Protein AF-Q6X0N5-F1 (afdb_monomer)

Solvent-accessible surface area (backbone atoms only — not comparable to full-atom values): 4739 Å² total; per-residue (Å²): 133,83,85,78,72,78,86,79,80,76,86,75,65,91,71,85,51,62,69,59,48,62,65,51,71,80,50,77,81,76,76,78,68,79,78,73,68,93,72,68,69,95,65,51,73,67,58,60,56,68,69,34,71,90,74,53,66,66,77,79,69,62,74,89,126

Radius of gyration: 28.32 Å; Cα contacts (8 Å, |Δi|>4): 4; chains: 1; bounding box: 56×43×68 Å

Structure (mmCIF, N/CA/C/O backbone):
data_AF-Q6X0N5-F1
#
_entry.id   AF-Q6X0N5-F1
#
loop_
_atom_site.group_PDB
_atom_site.id
_atom_site.type_symbol
_atom_site.label_atom_id
_atom_site.label_alt_id
_atom_site.label_comp_id
_atom_site.label_asym_id
_atom_site.label_entity_id
_atom_site.label_seq_id
_atom_site.pdbx_PDB_ins_code
_atom_site.Cartn_x
_atom_site.Cartn_y
_atom_site.Cartn_z
_atom_site.occupancy
_atom_site.B_iso_or_equiv
_atom_site.auth_seq_id
_atom_site.auth_comp_id
_atom_site.auth_asym_id
_atom_site.auth_atom_id
_atom_site.pdbx_PDB_model_num
ATOM 1 N N . ARG A 1 1 ? 27.921 -27.217 -1.958 1.00 54.16 1 ARG A N 1
ATOM 2 C CA . ARG A 1 1 ? 27.267 -26.433 -3.034 1.00 54.16 1 ARG A CA 1
ATOM 3 C C . ARG A 1 1 ? 27.398 -27.268 -4.298 1.00 54.16 1 ARG A C 1
ATOM 5 O O . ARG A 1 1 ? 28.527 -27.517 -4.683 1.00 54.16 1 ARG A O 1
ATOM 12 N N . LYS A 1 2 ? 26.295 -27.820 -4.818 1.00 63.94 2 LYS A N 1
ATOM 13 C CA . LYS A 1 2 ? 26.311 -28.709 -5.991 1.00 63.94 2 LYS A CA 1
ATOM 14 C C . LYS A 1 2 ? 26.614 -27.879 -7.240 1.00 63.94 2 LYS A C 1
ATOM 16 O O . LYS A 1 2 ? 25.841 -26.973 -7.524 1.00 63.94 2 LYS A O 1
ATOM 21 N N . ASP A 1 3 ? 27.760 -28.138 -7.862 1.00 77.12 3 ASP A N 1
ATOM 22 C CA . ASP A 1 3 ? 28.158 -28.101 -9.286 1.00 77.12 3 ASP A CA 1
ATOM 23 C C . ASP A 1 3 ? 27.404 -27.191 -10.271 1.00 77.12 3 ASP A C 1
ATOM 25 O O . ASP A 1 3 ? 27.271 -27.508 -11.454 1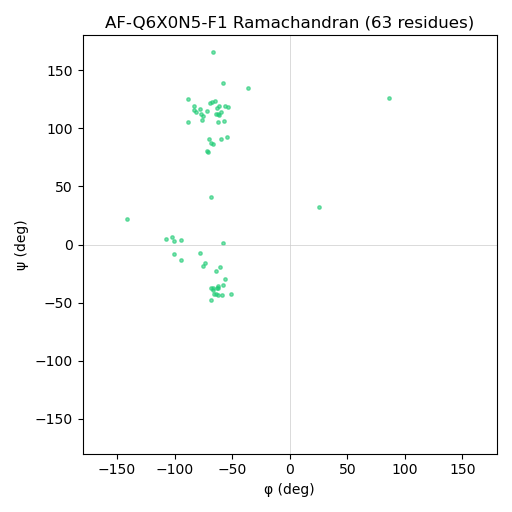.00 77.12 3 ASP A O 1
ATOM 29 N N . TYR A 1 4 ? 26.907 -26.047 -9.812 1.00 80.62 4 TYR A N 1
ATOM 30 C CA . TYR A 1 4 ? 26.186 -25.114 -10.659 1.00 80.62 4 TYR A CA 1
ATOM 31 C C . TYR A 1 4 ? 27.124 -24.565 -11.737 1.00 80.62 4 TYR A C 1
ATOM 33 O O . TYR A 1 4 ? 28.056 -23.813 -11.445 1.00 80.62 4 TYR A O 1
ATOM 41 N N . LYS A 1 5 ? 26.864 -24.936 -12.993 1.00 80.25 5 LYS A N 1
ATOM 42 C CA . LYS A 1 5 ? 27.447 -24.277 -14.159 1.00 80.25 5 LYS A CA 1
ATOM 43 C C . LYS A 1 5 ? 26.551 -23.117 -14.559 1.00 80.25 5 LYS A C 1
ATOM 45 O O . LYS A 1 5 ? 25.360 -23.310 -14.799 1.00 80.25 5 LYS A O 1
ATOM 50 N N . LEU A 1 6 ? 27.148 -21.928 -14.645 1.00 79.19 6 LEU A N 1
ATOM 51 C CA . LEU A 1 6 ? 26.467 -20.759 -15.183 1.00 79.19 6 LEU A CA 1
ATOM 52 C C .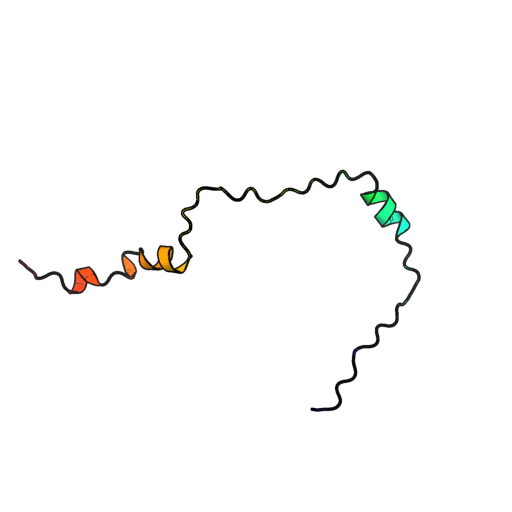 LEU A 1 6 ? 26.001 -21.053 -16.618 1.00 79.19 6 LEU A C 1
ATOM 54 O O . LEU A 1 6 ? 26.760 -21.652 -17.389 1.00 79.19 6 LEU A O 1
ATOM 58 N N . PRO A 1 7 ? 24.786 -20.625 -16.991 1.00 78.56 7 PRO A N 1
ATOM 59 C CA . PRO A 1 7 ? 24.325 -20.715 -18.364 1.00 78.56 7 PRO A CA 1
ATOM 60 C C . PRO A 1 7 ? 25.249 -19.886 -19.260 1.00 78.56 7 PRO A C 1
ATOM 62 O O . PRO A 1 7 ? 25.409 -18.680 -19.078 1.00 78.56 7 PRO A O 1
ATOM 65 N N . VAL A 1 8 ? 25.884 -20.557 -20.219 1.00 77.69 8 VAL A N 1
ATOM 66 C CA . VAL A 1 8 ? 26.656 -19.908 -21.279 1.00 77.69 8 VAL A CA 1
ATOM 67 C C . VAL A 1 8 ? 25.679 -19.619 -22.407 1.00 77.69 8 VAL A C 1
ATOM 69 O O . VAL A 1 8 ? 25.249 -20.530 -23.113 1.00 77.69 8 VAL A O 1
ATOM 72 N N . PHE A 1 9 ? 25.299 -18.353 -22.549 1.00 73.88 9 PHE A N 1
ATOM 73 C CA . PHE A 1 9 ? 24.473 -17.917 -23.664 1.00 73.88 9 PHE A CA 1
ATOM 74 C C . PHE A 1 9 ? 25.350 -17.791 -24.898 1.00 73.88 9 PHE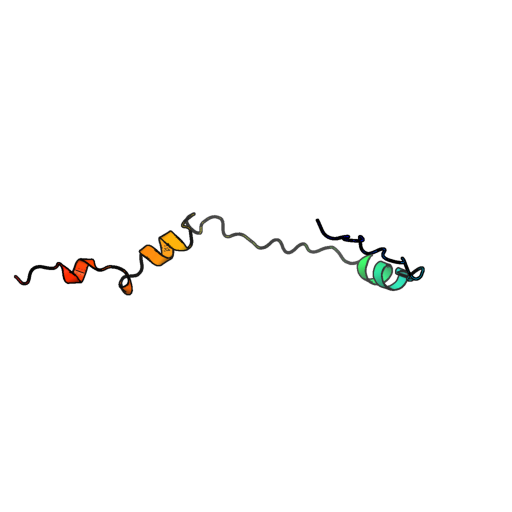 A C 1
ATOM 76 O O . PHE A 1 9 ? 26.290 -16.999 -24.952 1.00 73.88 9 PHE A O 1
ATOM 83 N N . GLN A 1 10 ? 25.046 -18.607 -25.891 1.00 68.50 10 GLN A N 1
ATOM 84 C CA . GLN A 1 10 ? 25.645 -18.492 -27.200 1.00 68.50 10 GLN A CA 1
ATOM 85 C C . GLN A 1 10 ? 24.935 -17.303 -27.872 1.00 68.50 10 GLN A C 1
ATOM 87 O O . GLN A 1 10 ? 23.714 -17.324 -28.048 1.00 68.50 10 GLN A O 1
ATOM 92 N N . LYS A 1 11 ? 25.666 -16.200 -28.104 1.00 64.88 11 LYS A N 1
ATOM 93 C CA . LYS A 1 11 ? 25.142 -14.998 -28.774 1.00 64.88 11 LYS A CA 1
ATOM 94 C C . LYS A 1 11 ? 24.948 -15.351 -30.247 1.00 64.88 11 LYS A C 1
ATOM 96 O O . LYS A 1 11 ? 25.823 -15.122 -31.077 1.00 64.88 11 LYS A O 1
ATOM 101 N N . ASN A 1 12 ? 23.848 -16.032 -30.527 1.00 62.12 12 ASN A N 1
ATOM 102 C CA . ASN A 1 12 ? 23.571 -16.598 -31.832 1.00 62.12 12 ASN A CA 1
ATOM 103 C C . ASN A 1 12 ? 23.022 -15.504 -32.736 1.00 62.12 12 ASN A C 1
ATOM 105 O O . ASN A 1 12 ? 21.916 -15.021 -32.515 1.00 62.12 12 ASN A O 1
ATOM 109 N N . GLY A 1 13 ? 23.804 -15.176 -33.760 1.00 59.72 13 GLY A N 1
ATOM 110 C CA . GLY A 1 13 ? 23.390 -14.353 -34.886 1.00 59.72 13 GLY A CA 1
ATOM 111 C C . GLY A 1 13 ? 23.556 -12.863 -34.630 1.00 59.72 13 GLY A C 1
ATOM 112 O O . GLY A 1 13 ? 23.027 -12.309 -33.666 1.00 59.72 13 GLY A O 1
ATOM 113 N N . GLU A 1 14 ? 24.266 -12.202 -35.539 1.00 62.44 14 GLU A N 1
ATOM 114 C CA . GLU A 1 14 ? 24.025 -10.792 -35.829 1.00 62.44 14 GLU A CA 1
ATOM 115 C C . GLU A 1 14 ? 22.540 -10.663 -36.186 1.00 62.44 14 GLU A C 1
ATOM 117 O O . GLU A 1 14 ? 22.110 -10.951 -37.299 1.00 62.44 14 GLU A O 1
ATOM 122 N N . THR A 1 15 ? 21.723 -10.367 -35.180 1.00 67.12 15 THR A N 1
ATOM 123 C CA . THR A 1 15 ? 20.305 -10.101 -35.376 1.00 67.12 15 THR A CA 1
ATOM 124 C C . THR A 1 15 ? 20.246 -8.706 -35.971 1.00 67.12 15 THR A C 1
ATOM 126 O O . THR A 1 15 ? 20.620 -7.752 -35.290 1.00 67.12 15 THR A O 1
ATOM 129 N N . ASN A 1 16 ? 19.865 -8.601 -37.247 1.00 74.38 16 ASN A N 1
ATOM 130 C CA . ASN A 1 16 ? 19.639 -7.310 -37.881 1.00 74.38 16 ASN A CA 1
ATOM 131 C C . ASN A 1 16 ? 18.503 -6.613 -37.115 1.00 74.38 16 ASN A C 1
ATOM 133 O O . ASN A 1 16 ? 17.371 -7.093 -37.085 1.00 74.38 16 ASN A O 1
ATOM 137 N N . LEU A 1 17 ? 18.862 -5.539 -36.420 1.00 79.69 17 LEU A N 1
ATOM 138 C CA . LEU A 1 17 ? 17.969 -4.708 -35.620 1.00 79.69 17 LEU A CA 1
ATOM 139 C C . LEU A 1 17 ? 17.619 -3.414 -36.365 1.00 79.69 17 LEU A C 1
ATOM 141 O O . LEU A 1 17 ? 16.955 -2.564 -35.783 1.00 79.69 17 LEU A O 1
ATOM 145 N N . ASP A 1 18 ? 18.029 -3.273 -37.628 1.00 83.56 18 ASP A N 1
ATOM 146 C CA . ASP A 1 18 ? 17.900 -2.042 -38.410 1.00 83.56 18 ASP A CA 1
ATOM 147 C C . ASP A 1 18 ? 16.423 -1.676 -38.601 1.00 83.56 18 ASP A C 1
ATOM 149 O O . ASP A 1 18 ? 16.061 -0.509 -38.501 1.00 83.56 18 ASP A O 1
ATOM 153 N N . ASP A 1 19 ? 15.552 -2.673 -38.800 1.00 82.50 19 ASP A N 1
ATOM 154 C CA . ASP A 1 19 ? 14.103 -2.464 -38.919 1.00 82.50 19 ASP A CA 1
ATOM 155 C C . ASP A 1 19 ? 13.486 -1.971 -37.601 1.00 82.50 19 ASP A C 1
ATOM 157 O O . ASP A 1 19 ? 12.616 -1.103 -37.593 1.00 82.50 19 ASP A O 1
ATOM 161 N N . ILE A 1 20 ? 13.949 -2.507 -36.468 1.00 81.94 20 ILE A N 1
ATOM 162 C CA . ILE A 1 20 ? 13.500 -2.090 -35.134 1.00 81.94 20 ILE A CA 1
ATOM 163 C C . ILE A 1 20 ? 14.002 -0.669 -34.864 1.00 81.94 20 ILE A C 1
ATOM 165 O O . ILE A 1 20 ? 13.224 0.200 -34.480 1.00 81.94 20 ILE A O 1
ATOM 169 N N . GLU A 1 21 ? 15.279 -0.406 -35.127 1.00 81.31 21 GLU A N 1
ATOM 170 C CA . GLU A 1 21 ? 15.881 0.915 -34.981 1.00 81.31 21 GLU A CA 1
ATOM 171 C C . GLU A 1 21 ? 15.175 1.950 -35.865 1.00 81.31 21 GLU A C 1
ATOM 173 O O . GLU A 1 21 ? 14.835 3.021 -35.376 1.00 81.31 21 GLU A O 1
ATOM 178 N N . ALA A 1 22 ? 14.857 1.624 -37.121 1.00 84.69 22 ALA A N 1
ATOM 179 C CA . ALA A 1 22 ? 14.131 2.509 -38.030 1.00 84.69 22 ALA A CA 1
ATOM 180 C C . ALA A 1 22 ? 12.717 2.848 -37.531 1.00 84.69 22 ALA A C 1
ATOM 182 O O . ALA A 1 22 ? 12.282 3.988 -37.669 1.00 84.69 22 ALA A O 1
ATOM 183 N N . VAL A 1 23 ? 12.015 1.888 -36.920 1.00 82.19 23 VAL A N 1
ATOM 184 C CA . VAL A 1 23 ? 10.680 2.109 -36.340 1.00 82.19 23 VAL A CA 1
ATOM 185 C C . VAL A 1 23 ? 10.739 3.024 -35.113 1.00 82.19 23 VAL A C 1
ATOM 187 O O . VAL A 1 23 ? 9.846 3.849 -34.926 1.00 82.19 23 VAL A O 1
ATOM 190 N N . PHE A 1 24 ? 11.780 2.908 -34.282 1.00 79.19 24 PHE A N 1
ATOM 191 C CA . PHE A 1 24 ? 11.901 3.680 -33.039 1.00 79.19 24 PHE A CA 1
ATOM 192 C C . PHE A 1 24 ? 12.708 4.981 -33.172 1.00 79.19 24 PHE A C 1
ATOM 194 O O . PHE A 1 24 ? 12.634 5.823 -32.282 1.00 79.19 24 PHE A O 1
ATOM 201 N N . LYS A 1 25 ? 13.447 5.193 -34.265 1.00 80.56 25 LYS A N 1
ATOM 202 C CA . LYS A 1 25 ? 14.297 6.380 -34.465 1.00 80.56 25 LYS A CA 1
ATOM 203 C C . LYS A 1 25 ? 13.520 7.697 -34.487 1.00 80.56 25 LYS A C 1
ATOM 205 O O . LYS A 1 25 ? 14.019 8.698 -33.981 1.00 80.56 25 LYS A O 1
ATOM 210 N N . ASP A 1 26 ? 12.313 7.676 -35.045 1.00 77.12 26 ASP A N 1
ATOM 211 C CA . ASP A 1 26 ? 11.434 8.848 -35.137 1.00 77.12 26 ASP A CA 1
ATOM 212 C C . ASP A 1 26 ? 10.340 8.846 -34.052 1.00 77.12 26 ASP A C 1
ATOM 214 O O . ASP A 1 26 ? 9.479 9.726 -34.018 1.00 77.12 26 ASP A O 1
ATOM 218 N N . SER A 1 27 ? 10.353 7.854 -33.154 1.00 70.44 27 SER A N 1
ATOM 219 C CA . SER A 1 27 ? 9.451 7.796 -32.007 1.00 70.44 27 SER A CA 1
ATOM 220 C C . SER A 1 27 ? 9.939 8.788 -30.952 1.00 70.44 27 SER A C 1
ATOM 222 O O . SER A 1 27 ? 10.915 8.520 -30.252 1.00 70.44 27 SER A O 1
ATOM 224 N N . GLU A 1 28 ? 9.232 9.906 -30.780 1.00 68.50 28 GLU A N 1
ATOM 225 C CA . GLU A 1 28 ? 9.353 10.680 -29.547 1.00 68.50 28 GLU A CA 1
ATOM 226 C C . GLU A 1 28 ? 8.941 9.775 -28.386 1.00 68.50 28 GLU A C 1
ATOM 228 O O . GLU A 1 28 ? 7.799 9.320 -28.297 1.00 68.50 28 GLU A O 1
ATOM 233 N N . GLU A 1 29 ? 9.901 9.450 -27.521 1.00 66.25 29 GLU A N 1
ATOM 234 C CA . GLU A 1 29 ? 9.660 8.625 -26.351 1.00 66.25 29 GLU A CA 1
ATOM 235 C C . GLU A 1 29 ? 8.756 9.405 -25.386 1.00 66.25 29 GLU A C 1
ATOM 237 O O . GLU A 1 29 ? 9.206 10.141 -24.509 1.00 66.25 29 GLU A O 1
ATOM 242 N N . HIS A 1 30 ? 7.441 9.294 -25.578 1.00 63.75 30 HIS A N 1
ATOM 243 C CA . HIS A 1 30 ? 6.460 9.816 -24.644 1.00 63.75 30 HIS A CA 1
ATOM 244 C C . HIS A 1 30 ? 6.494 8.926 -23.403 1.00 63.75 30 HIS A C 1
ATOM 246 O O . HIS A 1 30 ? 5.674 8.021 -23.242 1.00 63.75 30 HIS A O 1
ATOM 252 N N . HIS A 1 31 ? 7.467 9.164 -22.519 1.00 62.12 31 HIS A N 1
ATOM 253 C CA . HIS A 1 31 ? 7.457 8.639 -21.160 1.00 62.12 31 HIS A CA 1
ATOM 254 C C . HIS A 1 31 ? 6.204 9.163 -20.472 1.00 62.12 31 HIS A C 1
ATOM 256 O O . HIS A 1 31 ? 6.199 10.242 -19.878 1.00 62.12 31 HIS A O 1
ATOM 262 N N . VAL A 1 32 ? 5.118 8.399 -20.559 1.00 63.03 32 VAL A N 1
ATOM 263 C CA . VAL A 1 32 ? 3.946 8.607 -19.722 1.00 63.03 32 VAL A CA 1
ATOM 264 C C . VAL A 1 32 ? 4.388 8.231 -18.317 1.00 63.03 32 VAL A C 1
ATOM 266 O O . VAL A 1 32 ? 4.320 7.077 -17.907 1.00 63.03 32 VAL A O 1
ATOM 269 N N . THR A 1 33 ? 4.942 9.197 -17.591 1.00 62.72 33 THR A N 1
ATOM 270 C CA . THR A 1 33 ? 5.204 9.009 -16.172 1.00 62.72 33 THR A CA 1
ATOM 271 C C . THR A 1 33 ? 3.845 8.933 -15.503 1.00 62.72 33 THR A C 1
ATOM 273 O O . THR A 1 33 ? 3.024 9.842 -15.648 1.00 62.72 33 THR A O 1
ATOM 276 N N . GLU A 1 34 ? 3.585 7.830 -14.808 1.00 66.31 34 GLU A N 1
ATOM 277 C CA . GLU A 1 34 ? 2.384 7.700 -13.998 1.00 66.31 34 GLU A CA 1
ATOM 278 C C . GLU A 1 34 ? 2.328 8.892 -13.042 1.00 66.31 34 GLU A C 1
ATOM 280 O O . GLU A 1 34 ? 3.244 9.131 -12.243 1.00 66.31 34 GLU A O 1
ATOM 285 N N . LYS A 1 35 ? 1.271 9.693 -1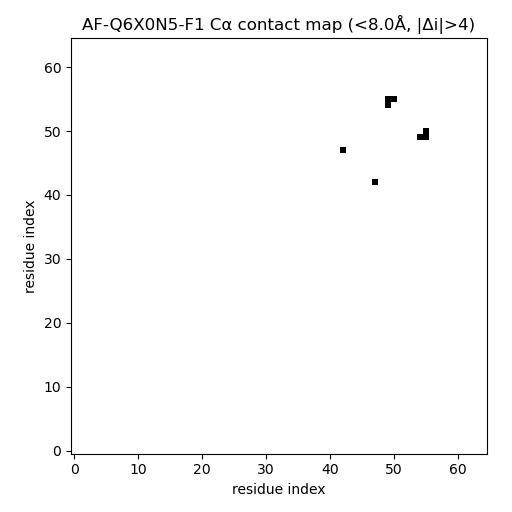3.182 1.00 67.00 35 LYS A N 1
ATOM 286 C CA . LYS A 1 35 ? 1.047 10.860 -12.346 1.00 67.00 35 LYS A CA 1
ATOM 287 C C . LYS A 1 35 ? 0.703 10.343 -10.955 1.00 67.00 35 LYS A C 1
ATOM 289 O O . LYS A 1 35 ? -0.455 10.075 -10.663 1.00 67.00 35 LYS A O 1
ATOM 294 N N . ASN A 1 36 ? 1.722 10.170 -10.119 1.00 61.91 36 ASN A N 1
ATOM 295 C CA . ASN A 1 36 ? 1.536 9.861 -8.712 1.00 61.91 36 ASN A CA 1
ATOM 296 C C . ASN A 1 36 ? 0.788 11.049 -8.106 1.00 61.91 36 ASN A C 1
ATOM 298 O O . ASN A 1 36 ? 1.339 12.145 -7.985 1.00 61.91 36 ASN A O 1
ATOM 302 N N . GLU A 1 37 ? -0.501 10.869 -7.826 1.00 62.19 37 GLU A N 1
ATOM 303 C CA . GLU A 1 37 ? -1.312 11.876 -7.157 1.00 62.19 37 GLU A CA 1
ATOM 304 C C . GLU A 1 37 ? -0.639 12.206 -5.820 1.00 62.19 37 GLU A C 1
ATOM 306 O O . GLU A 1 37 ? -0.657 11.414 -4.881 1.00 62.19 37 GLU A O 1
ATOM 311 N N . GLN A 1 38 ? -0.022 13.388 -5.747 1.00 57.91 38 GLN A N 1
ATOM 312 C CA . GLN A 1 38 ? 0.791 13.888 -4.629 1.00 57.91 38 GLN A CA 1
ATOM 313 C C . GLN A 1 38 ? 0.037 13.943 -3.277 1.00 57.91 38 GLN A C 1
ATOM 315 O O . GLN A 1 38 ? 0.582 14.413 -2.284 1.00 57.91 38 GLN A O 1
ATOM 320 N N . GLN A 1 39 ? -1.228 13.531 -3.197 1.00 57.03 39 GLN A N 1
ATOM 321 C CA . GLN A 1 39 ? -2.053 13.706 -2.001 1.00 57.03 39 GLN A CA 1
ATOM 322 C C . GLN A 1 39 ? -2.975 12.529 -1.687 1.00 57.03 39 GLN A C 1
ATOM 324 O O . GLN A 1 39 ? -3.928 12.688 -0.928 1.00 57.03 39 GLN A O 1
ATOM 329 N N . SER A 1 40 ? -2.672 11.326 -2.176 1.00 57.28 40 SER A N 1
ATOM 330 C CA . SER A 1 40 ? -3.052 10.153 -1.391 1.00 57.28 40 SER A CA 1
ATOM 331 C C . SER A 1 40 ? -2.272 10.269 -0.085 1.00 57.28 40 SER A C 1
ATOM 333 O O . SER A 1 40 ? -1.042 10.216 -0.118 1.00 57.28 40 SER A O 1
ATOM 335 N N . THR A 1 41 ? -2.947 10.503 1.049 1.00 61.03 41 THR A N 1
ATOM 336 C CA . THR A 1 41 ? -2.350 10.392 2.390 1.00 61.03 41 THR A CA 1
ATOM 337 C C . THR A 1 41 ? -1.365 9.228 2.371 1.00 61.03 41 THR A C 1
ATOM 339 O O . THR A 1 41 ? -1.694 8.192 1.793 1.00 61.03 41 THR A O 1
ATOM 342 N N . ALA A 1 42 ? -0.159 9.400 2.927 1.00 70.69 42 ALA A N 1
ATOM 343 C CA . ALA A 1 42 ? 0.896 8.377 2.962 1.00 70.69 42 ALA A CA 1
ATOM 344 C C . ALA A 1 42 ? 0.519 7.191 3.874 1.00 70.69 42 ALA A C 1
ATOM 346 O O . ALA A 1 42 ? 1.324 6.707 4.662 1.00 70.69 42 ALA A O 1
AT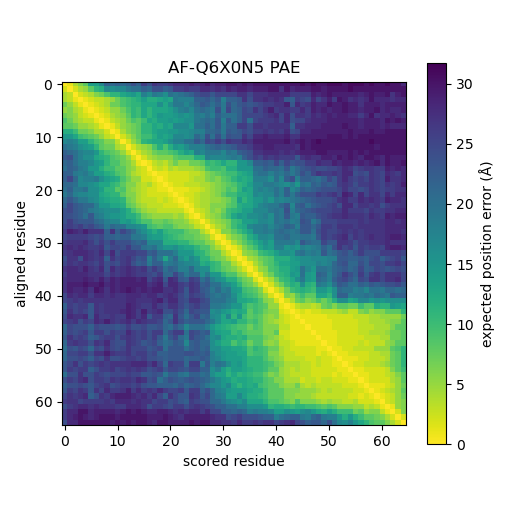OM 347 N N . MET A 1 43 ? -0.740 6.778 3.803 1.00 78.19 43 MET A N 1
ATOM 348 C CA . MET A 1 43 ? -1.339 5.704 4.535 1.00 78.19 43 MET A CA 1
ATOM 349 C C . MET A 1 43 ? -1.020 4.425 3.793 1.00 78.19 43 MET A C 1
ATOM 351 O O . MET A 1 43 ? -1.399 4.235 2.635 1.00 78.19 43 MET A O 1
ATOM 355 N N . ASN A 1 44 ? -0.263 3.559 4.451 1.00 85.94 44 ASN A N 1
ATOM 356 C CA . ASN A 1 44 ? 0.059 2.270 3.869 1.00 85.94 44 ASN A CA 1
ATOM 357 C C . ASN A 1 44 ? -1.218 1.406 3.756 1.00 85.94 44 ASN A C 1
ATOM 359 O O . ASN A 1 44 ? -2.245 1.672 4.388 1.00 85.94 44 ASN A O 1
ATOM 363 N N . ALA A 1 45 ? -1.150 0.324 2.978 1.00 90.62 45 ALA A N 1
ATOM 364 C CA . ALA A 1 45 ? -2.292 -0.574 2.807 1.00 90.62 45 ALA A CA 1
ATOM 365 C C . ALA A 1 45 ? -2.805 -1.166 4.137 1.00 90.62 45 ALA A C 1
ATOM 367 O O . ALA A 1 45 ? -4.009 -1.341 4.301 1.00 90.62 45 ALA A O 1
ATOM 368 N N . PHE A 1 46 ? -1.925 -1.443 5.104 1.00 92.50 46 PHE A N 1
ATOM 369 C CA . PHE A 1 46 ? -2.318 -1.952 6.423 1.00 92.50 46 PHE A CA 1
ATOM 370 C C . PHE A 1 46 ? -3.105 -0.926 7.243 1.00 92.50 46 PHE A C 1
ATOM 372 O O . PHE A 1 46 ? -4.052 -1.302 7.932 1.00 92.50 46 PHE A O 1
ATOM 379 N N . GLU A 1 47 ? -2.758 0.357 7.157 1.00 89.94 47 GLU A N 1
ATOM 380 C CA . GLU A 1 47 ? -3.479 1.443 7.819 1.00 89.94 47 GLU A CA 1
ATOM 381 C C . GLU A 1 47 ? -4.885 1.588 7.229 1.00 89.94 47 GLU A C 1
ATOM 383 O O . GLU A 1 47 ? -5.853 1.647 7.983 1.00 89.94 47 GLU A O 1
ATOM 388 N N . LEU A 1 48 ? -5.022 1.511 5.900 1.00 89.94 48 LEU A N 1
ATOM 389 C CA . LEU A 1 48 ? -6.329 1.519 5.231 1.00 89.94 48 LEU A CA 1
ATOM 390 C C . LEU A 1 48 ? -7.192 0.309 5.621 1.00 89.94 48 LEU A C 1
ATOM 392 O O . LEU A 1 48 ? -8.382 0.456 5.896 1.00 89.94 48 LEU A O 1
ATOM 396 N N . ILE A 1 49 ? -6.598 -0.887 5.677 1.00 91.44 49 ILE A N 1
ATOM 397 C CA . ILE A 1 49 ? -7.301 -2.114 6.080 1.00 91.44 49 ILE A CA 1
ATOM 398 C C . ILE A 1 49 ? -7.770 -2.013 7.536 1.00 91.44 49 ILE A C 1
ATOM 400 O O . ILE A 1 49 ? -8.911 -2.363 7.835 1.00 91.44 49 ILE A O 1
ATOM 404 N N . SER A 1 50 ? -6.926 -1.495 8.432 1.00 91.56 50 SER A N 1
ATOM 405 C CA . SER A 1 50 ? -7.222 -1.395 9.869 1.00 91.56 50 SER A CA 1
ATOM 406 C C . SER A 1 50 ? -8.403 -0.470 10.181 1.00 91.56 50 SER A C 1
ATOM 408 O O . SER A 1 50 ? -9.046 -0.628 11.213 1.00 91.56 50 SER A O 1
ATOM 410 N N . MET A 1 51 ? -8.735 0.464 9.285 1.00 88.31 51 MET A N 1
ATOM 411 C CA . MET A 1 51 ? -9.900 1.349 9.417 1.00 88.31 51 MET A CA 1
ATOM 412 C C . MET A 1 51 ? -11.235 0.673 9.053 1.00 88.31 51 MET A C 1
ATOM 414 O O . MET A 1 51 ? -12.301 1.271 9.224 1.00 88.31 51 MET A O 1
ATOM 418 N N . SER A 1 52 ? -11.214 -0.557 8.528 1.00 92.62 52 SER A N 1
ATOM 419 C C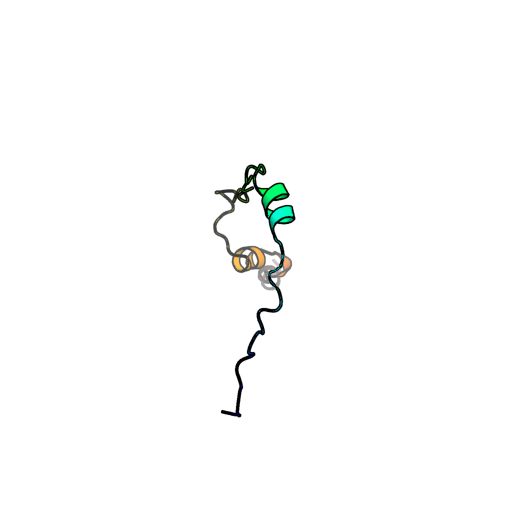A . SER A 1 52 ? -12.430 -1.282 8.159 1.00 92.62 52 SER A CA 1
ATOM 420 C C . SER A 1 52 ? -13.292 -1.591 9.385 1.00 92.62 52 SER A C 1
ATOM 422 O O . SER A 1 52 ? -12.872 -2.309 10.292 1.00 92.62 52 SER A O 1
ATOM 424 N N . LYS A 1 53 ? -14.554 -1.141 9.368 1.00 89.75 53 LYS A N 1
ATOM 425 C CA . LYS A 1 53 ? -15.539 -1.432 10.428 1.00 89.75 53 LYS A CA 1
ATOM 426 C C . LYS A 1 53 ?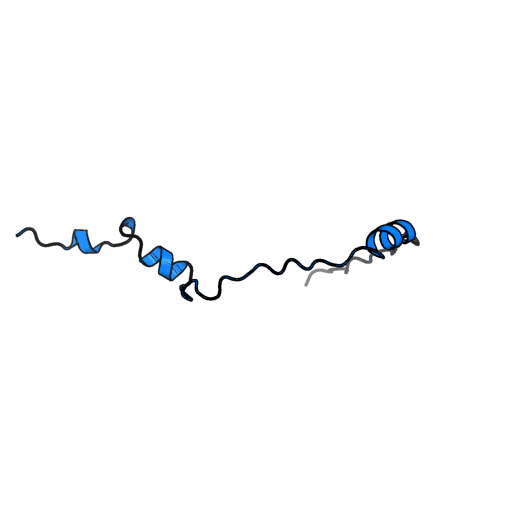 -15.733 -2.930 10.675 1.00 89.75 53 LYS A C 1
ATOM 428 O O . LYS A 1 53 ? -16.028 -3.314 11.794 1.00 89.75 53 LY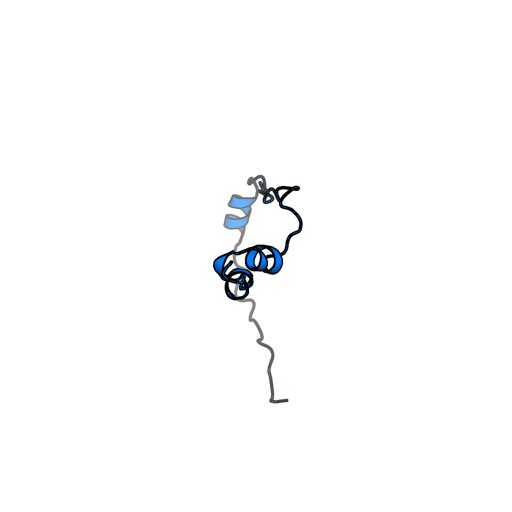S A O 1
ATOM 433 N N . GLY A 1 54 ? -15.560 -3.770 9.651 1.00 91.25 54 GLY A N 1
ATOM 434 C CA . GLY A 1 54 ? -15.690 -5.226 9.782 1.00 91.25 54 GLY A CA 1
ATOM 435 C C . GLY A 1 54 ? -14.528 -5.896 10.523 1.00 91.25 54 GLY A C 1
ATOM 436 O O . GLY A 1 54 ? -14.664 -7.039 10.945 1.00 91.25 54 GLY A O 1
ATOM 437 N N . LEU A 1 55 ? -13.398 -5.199 10.674 1.00 91.25 55 LEU A N 1
ATOM 438 C CA . LEU A 1 55 ? -12.251 -5.642 11.469 1.00 91.25 55 LEU A CA 1
ATOM 439 C C . LEU A 1 55 ? -12.214 -4.977 12.855 1.00 91.25 55 LEU A C 1
ATOM 441 O O . LEU A 1 55 ? -11.410 -5.377 13.694 1.00 91.25 55 LEU A O 1
ATOM 445 N N . ASN A 1 56 ? -13.079 -3.986 13.108 1.00 91.38 56 ASN A N 1
ATOM 446 C CA . ASN A 1 56 ? -13.217 -3.354 14.414 1.00 91.38 56 ASN A CA 1
ATOM 447 C C . ASN A 1 56 ? -14.143 -4.200 15.314 1.00 91.38 56 ASN A C 1
ATOM 449 O O . ASN A 1 56 ? -15.311 -4.410 14.993 1.00 91.38 56 ASN A O 1
ATOM 453 N N . LEU A 1 57 ? -13.610 -4.676 16.444 1.00 91.12 57 LEU A N 1
ATOM 454 C CA . LEU A 1 57 ? -14.329 -5.485 17.437 1.00 91.12 57 LEU A CA 1
ATOM 455 C C . LEU A 1 57 ? -14.923 -4.663 18.591 1.00 91.12 57 LEU A C 1
ATOM 457 O O . LEU A 1 57 ? -15.476 -5.248 19.513 1.00 91.12 57 LEU A O 1
ATOM 461 N N . GLU A 1 58 ? -14.810 -3.335 18.563 1.00 89.69 58 GLU A N 1
ATOM 462 C CA . GLU A 1 58 ? -15.305 -2.422 19.604 1.00 89.69 58 GLU A CA 1
ATOM 463 C C . GLU A 1 58 ? -16.776 -2.684 19.955 1.00 89.69 58 GLU A C 1
ATOM 465 O O . GLU A 1 58 ? -17.100 -2.841 21.128 1.00 89.69 58 GLU A O 1
ATOM 470 N N . ASN A 1 59 ? -17.618 -2.921 18.944 1.00 85.81 59 ASN A N 1
ATOM 471 C CA . ASN A 1 59 ? -19.040 -3.233 19.119 1.00 85.81 59 ASN A CA 1
ATOM 472 C C . ASN A 1 59 ? -19.320 -4.516 19.934 1.00 85.81 59 ASN A C 1
ATOM 474 O O . ASN A 1 59 ? -20.439 -4.711 20.395 1.00 85.81 59 ASN A O 1
ATOM 478 N N . LEU A 1 60 ? -18.353 -5.433 20.084 1.00 90.38 60 LEU A N 1
ATOM 479 C CA . LEU A 1 60 ? -18.519 -6.638 20.916 1.00 90.38 60 LEU A CA 1
ATOM 480 C C . LEU A 1 60 ? -18.437 -6.318 22.416 1.00 90.38 60 LEU A C 1
ATOM 482 O O . LEU A 1 60 ? -18.855 -7.122 23.247 1.00 90.38 60 LEU A O 1
ATOM 486 N N . PHE A 1 61 ? -17.872 -5.164 22.757 1.00 89.62 61 PHE A N 1
ATOM 487 C CA . PHE A 1 61 ? -17.651 -4.727 24.130 1.00 89.62 61 PHE A CA 1
ATOM 488 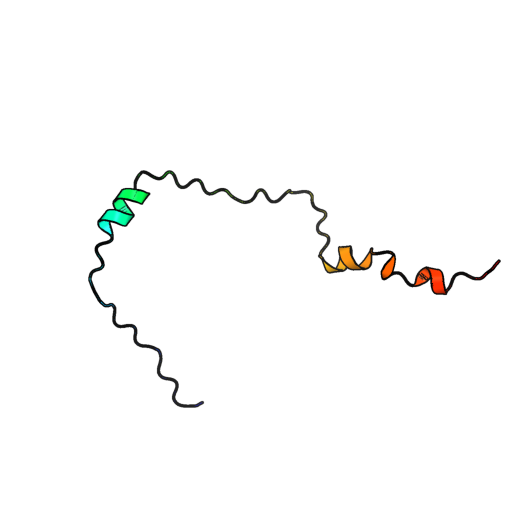C C . PHE A 1 61 ? -18.594 -3.598 24.547 1.00 89.62 61 PHE A C 1
ATOM 490 O O . PHE A 1 61 ? -18.473 -3.102 25.668 1.00 89.62 61 PHE A O 1
ATOM 497 N N . ASP A 1 62 ? -19.536 -3.216 23.682 1.00 86.25 62 ASP A N 1
ATOM 498 C CA . ASP A 1 62 ? -20.590 -2.280 24.046 1.00 86.25 62 ASP A CA 1
ATOM 499 C C . ASP A 1 62 ? -21.440 -2.905 25.155 1.00 86.25 62 ASP A C 1
ATOM 501 O O . ASP A 1 62 ? -22.061 -3.957 24.994 1.00 86.25 62 ASP A O 1
ATOM 505 N N . THR A 1 63 ? -21.443 -2.267 26.322 1.00 79.88 63 THR A N 1
ATOM 506 C CA . THR A 1 63 ? -22.334 -2.654 27.412 1.00 79.88 63 THR A CA 1
ATOM 507 C C . THR A 1 63 ? -23.761 -2.308 27.014 1.00 79.88 63 THR A C 1
ATOM 509 O O . THR A 1 63 ? -24.048 -1.137 26.753 1.00 79.88 63 THR A O 1
ATOM 512 N N . GLU A 1 64 ? -24.651 -3.302 26.992 1.00 72.25 64 GLU A N 1
ATOM 513 C CA . GLU A 1 64 ? -26.092 -3.053 26.915 1.00 72.25 64 GLU A CA 1
ATOM 514 C C . GLU A 1 64 ? -26.485 -2.135 28.088 1.00 72.25 64 GLU A C 1
ATOM 516 O O . GLU A 1 64 ? -26.230 -2.463 29.249 1.00 72.25 64 GLU A O 1
ATOM 521 N N . GLN A 1 65 ? -27.011 -0.950 27.764 1.00 62.22 65 GLN A N 1
ATOM 522 C CA . GLN A 1 65 ? -27.567 0.016 28.719 1.00 62.22 65 GLN A CA 1
ATOM 523 C C . GLN A 1 65 ? -29.011 -0.345 29.062 1.00 62.22 65 GLN A C 1
ATOM 525 O O . GLN A 1 65 ? -29.757 -0.707 28.123 1.00 62.22 65 GLN A O 1
#

Foldseek 3Di:
DPDDDDDDDDPPDPPPCVVVCVVCVPDPPPPPDPPPPPPPPPQDPVNVVCPDPVNDCVVVPDDDD

pLDDT: mean 76.27, std 11.53, range [54.16, 92.62]

InterPro domains:
  IPR004041 NAF domain [PF03822] (41-63)
  IPR018451 NAF/FISL domain [PS50816] (38-62)

Secondary structure (DSSP, 8-state):
----PPP-----S----HHHHHHHHT-----------TTS-S--HHHHHHT-TTT--GGGSPPP-

Organism: Glycine max (NCBI:txid3847)

Sequence (65 aa):
RKDYKLPVFQKNGETNLDDIEAVFKDSEEHHVTEKNEQQSTAMNAFELISMSKGLNLENLFDTEQ

Mean predicted aligned error: 17.56 Å